Protein AF-A0A2K1K5T5-F1 (afdb_monomer)

Mean predicted aligned error: 4.14 Å

Solvent-accessible surface area (backbone atoms only — not comparable to full-atom values): 4371 Å² total; per-residue (Å²): 136,84,84,55,69,65,46,56,49,42,29,53,47,26,55,50,51,43,27,68,68,55,73,46,70,77,64,72,93,56,90,51,68,73,59,53,51,54,40,48,75,69,70,56,70,78,76,73,63,89,87,44,61,76,59,49,55,53,38,58,38,28,54,40,90,57,52,89,69,31,128

Nearest PDB structures (foldseek):
  5wnj-assembly1_A  TM=8.793E-01  e=9.028E-04  Mus musculus
  6npy-assembly1_B  TM=8.865E-01  e=2.002E-02  Homo sapiens
  8e1x-assembly1_A  TM=8.555E-01  e=3.176E-02  Homo sapiens
  6l8l-assembly2_B  TM=7.932E-01  e=2.606E-02  Gallus gallus
  5xfj-assembly1_A  TM=8.444E-01  e=7.006E-02  Homo sapiens

Structure (mmCIF, N/CA/C/O backbone):
data_AF-A0A2K1K5T5-F1
#
_entry.id   AF-A0A2K1K5T5-F1
#
loop_
_atom_site.group_PDB
_atom_site.id
_atom_site.type_symbol
_atom_site.label_atom_id
_atom_site.label_alt_id
_atom_site.label_comp_id
_atom_site.label_asym_id
_atom_site.label_entity_id
_atom_site.label_seq_id
_atom_site.pdbx_PDB_ins_code
_atom_site.Cartn_x
_atom_site.Cartn_y
_atom_site.Cartn_z
_atom_site.occupancy
_atom_site.B_iso_or_equiv
_atom_site.auth_seq_id
_atom_site.auth_comp_id
_atom_site.auth_asym_id
_atom_site.auth_atom_id
_atom_site.pdbx_PDB_model_num
ATOM 1 N N . MET A 1 1 ? 14.715 6.879 -17.268 1.00 52.53 1 MET A N 1
ATOM 2 C CA . MET A 1 1 ? 14.007 5.633 -16.920 1.00 52.53 1 MET A CA 1
ATOM 3 C C . MET A 1 1 ? 12.528 5.950 -16.971 1.00 52.53 1 MET A C 1
ATOM 5 O O . MET A 1 1 ? 12.090 6.824 -16.232 1.00 52.53 1 MET A O 1
ATOM 9 N N . THR A 1 2 ? 11.817 5.398 -17.945 1.00 57.16 2 THR A N 1
ATOM 10 C CA . THR A 1 2 ? 10.413 5.736 -18.204 1.00 57.16 2 THR A CA 1
ATOM 11 C C . THR A 1 2 ? 9.553 5.023 -17.170 1.00 57.16 2 THR A C 1
ATOM 13 O O . THR A 1 2 ? 9.648 3.808 -17.044 1.00 57.16 2 THR A O 1
ATOM 16 N N . MET A 1 3 ? 8.775 5.779 -16.399 1.00 66.19 3 MET A N 1
ATOM 17 C CA . MET A 1 3 ? 7.789 5.225 -15.471 1.00 66.19 3 MET A CA 1
ATOM 18 C C . MET A 1 3 ? 6.753 4.453 -16.289 1.00 66.19 3 MET A C 1
ATOM 20 O O . MET A 1 3 ? 6.170 5.025 -17.214 1.00 66.19 3 MET A O 1
ATOM 24 N N . CYS A 1 4 ? 6.559 3.170 -15.999 1.00 74.94 4 CYS A N 1
ATOM 25 C CA . CYS A 1 4 ? 5.545 2.390 -16.683 1.00 74.94 4 CYS A CA 1
ATOM 26 C C . CYS A 1 4 ? 4.186 2.679 -16.037 1.00 74.94 4 CYS A C 1
ATOM 28 O O . CYS A 1 4 ? 4.092 2.812 -14.817 1.00 74.94 4 CYS A O 1
ATOM 30 N N . LEU A 1 5 ? 3.123 2.797 -16.838 1.00 79.31 5 LEU A N 1
ATOM 31 C CA . LEU A 1 5 ? 1.767 2.995 -16.306 1.00 79.31 5 LEU A CA 1
ATOM 32 C C . LEU A 1 5 ? 1.365 1.847 -15.367 1.00 79.31 5 LEU A C 1
ATOM 34 O O . LEU A 1 5 ? 0.769 2.098 -14.322 1.00 79.31 5 LEU A O 1
ATOM 38 N N . PHE A 1 6 ? 1.810 0.624 -15.676 1.00 85.69 6 PHE A N 1
ATOM 39 C CA . PHE A 1 6 ? 1.570 -0.559 -14.853 1.00 85.69 6 PHE A CA 1
ATOM 40 C C . PHE A 1 6 ? 2.086 -0.401 -13.414 1.00 85.69 6 PHE A C 1
ATOM 42 O O . PHE A 1 6 ? 1.378 -0.762 -12.480 1.00 85.69 6 PHE A O 1
ATOM 49 N N . ASP A 1 7 ? 3.244 0.234 -13.198 1.00 86.75 7 ASP A N 1
ATOM 50 C CA . ASP A 1 7 ? 3.805 0.419 -11.848 1.00 86.75 7 ASP A CA 1
ATOM 51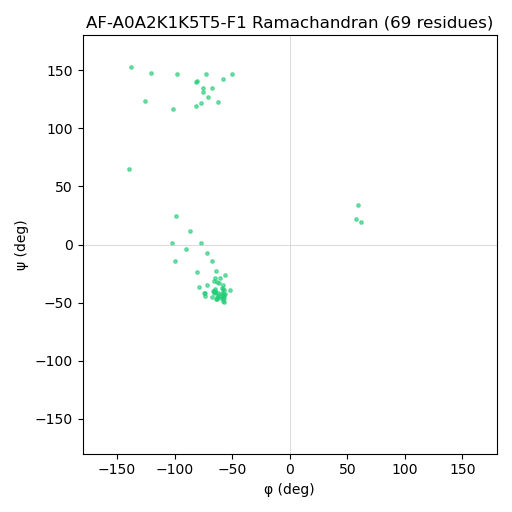 C C . ASP A 1 7 ? 2.909 1.314 -10.972 1.00 86.75 7 ASP A C 1
ATOM 53 O O . ASP A 1 7 ? 2.908 1.227 -9.738 1.00 86.75 7 ASP A O 1
ATOM 57 N N . VAL A 1 8 ? 2.170 2.233 -11.601 1.00 90.19 8 VAL A N 1
ATOM 58 C CA . VAL A 1 8 ? 1.218 3.137 -10.936 1.00 90.19 8 VAL A CA 1
ATOM 59 C C . VAL A 1 8 ? -0.087 2.402 -10.620 1.00 90.19 8 VAL A C 1
ATOM 61 O O . VAL A 1 8 ? -0.664 2.607 -9.546 1.00 90.19 8 VAL A O 1
ATOM 64 N N . ASP A 1 9 ? -0.512 1.503 -11.506 1.00 92.81 9 ASP A N 1
ATOM 65 C CA . ASP A 1 9 ? -1.673 0.639 -11.291 1.00 92.81 9 ASP A CA 1
ATOM 66 C C . ASP A 1 9 ? -1.419 -0.364 -10.160 1.00 92.81 9 ASP A C 1
ATOM 68 O O . ASP A 1 9 ? -2.283 -0.529 -9.302 1.00 92.81 9 ASP A O 1
ATOM 72 N N . VAL A 1 10 ? -0.215 -0.944 -10.069 1.00 94.50 10 VAL A N 1
ATOM 73 C CA . VAL A 1 10 ? 0.198 -1.826 -8.956 1.00 94.50 10 VAL A CA 1
ATOM 74 C C . VAL A 1 10 ? 0.083 -1.108 -7.608 1.00 94.50 10 VAL A C 1
ATOM 76 O O . VAL A 1 10 ? -0.461 -1.653 -6.646 1.00 94.50 10 VAL A O 1
ATOM 79 N N . TYR A 1 11 ? 0.504 0.159 -7.538 1.00 93.81 11 TYR A N 1
ATOM 80 C CA . TYR A 1 11 ? 0.332 0.964 -6.325 1.00 93.81 11 TYR A CA 1
ATOM 81 C C . TYR A 1 11 ? -1.148 1.176 -5.986 1.00 93.81 11 TYR A C 1
ATOM 83 O O . TYR A 1 11 ? -1.555 1.042 -4.832 1.00 93.81 11 TYR A O 1
ATOM 91 N N . SER A 1 12 ? -1.964 1.508 -6.986 1.00 93.38 12 SER A N 1
ATOM 92 C CA . SER A 1 1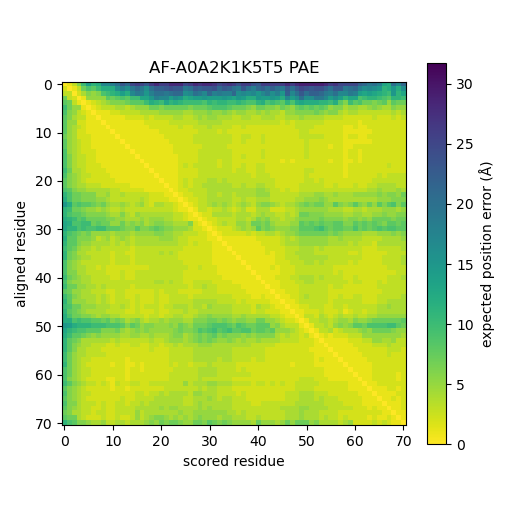2 ? -3.402 1.733 -6.800 1.00 93.38 12 SER A CA 1
ATOM 93 C C . SER A 1 12 ? -4.117 0.450 -6.365 1.00 93.38 12 SER A C 1
ATOM 95 O O . SER A 1 12 ? -4.970 0.485 -5.479 1.00 93.38 12 SER A O 1
ATOM 97 N N . PHE A 1 13 ? -3.707 -0.693 -6.914 1.00 94.38 13 PHE A N 1
ATOM 98 C CA . PHE A 1 13 ? -4.178 -2.014 -6.521 1.00 94.38 13 PHE A CA 1
ATOM 99 C C . PHE A 1 13 ? -3.863 -2.315 -5.051 1.00 94.38 13 PHE A C 1
ATOM 101 O O . PHE A 1 13 ? -4.756 -2.727 -4.318 1.00 94.38 13 PHE A O 1
ATOM 108 N N . ALA A 1 14 ? -2.653 -2.003 -4.577 1.00 94.69 14 ALA A N 1
ATOM 109 C CA . ALA A 1 14 ? -2.285 -2.145 -3.165 1.00 94.69 14 ALA A CA 1
ATOM 110 C C . ALA A 1 14 ? -3.219 -1.360 -2.226 1.00 94.69 14 ALA A C 1
ATOM 112 O O . ALA A 1 14 ? -3.652 -1.874 -1.192 1.00 94.69 14 ALA A O 1
ATOM 113 N N . MET A 1 15 ? -3.574 -0.127 -2.604 1.00 94.12 15 MET A N 1
ATOM 114 C CA . MET A 1 15 ? -4.506 0.709 -1.836 1.00 94.12 15 MET A CA 1
ATOM 115 C C . MET A 1 15 ? -5.918 0.105 -1.813 1.00 94.12 15 MET A C 1
ATOM 117 O O . MET A 1 15 ? -6.569 0.098 -0.767 1.00 94.12 15 MET A O 1
ATOM 121 N N . ILE A 1 16 ? -6.375 -0.455 -2.938 1.00 94.69 16 ILE A N 1
ATOM 122 C CA . ILE A 1 16 ? -7.655 -1.173 -3.024 1.00 94.69 16 ILE A CA 1
ATOM 123 C C . ILE A 1 16 ? -7.634 -2.423 -2.136 1.00 94.69 16 ILE A C 1
ATOM 125 O O . ILE A 1 16 ? -8.566 -2.624 -1.360 1.00 94.69 16 ILE A O 1
ATOM 129 N N . CYS A 1 17 ? -6.575 -3.236 -2.193 1.00 93.75 17 CYS A N 1
ATOM 130 C CA . CYS A 1 17 ? -6.420 -4.408 -1.331 1.00 93.75 17 CYS A CA 1
ATOM 131 C C . CYS A 1 17 ? -6.466 -4.022 0.147 1.00 93.75 17 CYS A C 1
ATOM 133 O O . CYS A 1 17 ? -7.205 -4.639 0.913 1.00 93.75 17 CYS A O 1
ATOM 135 N N . SER A 1 18 ? -5.746 -2.966 0.539 1.00 93.06 18 SER A N 1
ATOM 136 C CA . SER A 1 18 ? -5.791 -2.466 1.911 1.00 93.06 18 SER A CA 1
ATOM 137 C C . SER A 1 18 ? -7.213 -2.101 2.331 1.00 93.06 18 SER A C 1
ATOM 139 O O . SER A 1 18 ? -7.626 -2.524 3.405 1.00 93.06 18 SER A O 1
ATOM 141 N N . LYS A 1 19 ? -7.967 -1.379 1.491 1.00 93.06 19 LYS A N 1
ATOM 142 C CA . LYS A 1 19 ? -9.369 -1.020 1.761 1.00 93.06 19 LYS A CA 1
ATOM 143 C C . LYS A 1 19 ? -10.278 -2.244 1.875 1.00 93.06 19 LYS A C 1
ATOM 145 O O . LYS A 1 19 ? -11.142 -2.284 2.744 1.00 93.06 19 LYS A O 1
ATOM 150 N N . ILE A 1 20 ? -10.108 -3.247 1.012 1.00 92.94 20 ILE A N 1
ATOM 151 C CA . ILE A 1 20 ? -10.901 -4.487 1.059 1.00 92.94 20 ILE A CA 1
ATOM 152 C C . ILE A 1 20 ? -10.655 -5.231 2.377 1.00 92.94 20 ILE A C 1
ATOM 154 O O . ILE A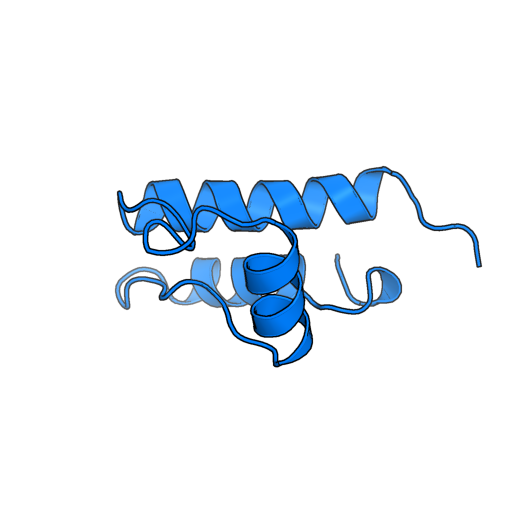 1 20 ? -11.603 -5.711 2.998 1.00 92.94 20 ILE A O 1
ATOM 158 N N . LEU A 1 21 ? -9.392 -5.311 2.803 1.00 91.50 21 LEU A N 1
ATOM 159 C CA . LEU A 1 21 ? -8.992 -6.038 4.005 1.00 91.50 21 LEU A CA 1
ATOM 160 C C . LEU A 1 21 ? -9.380 -5.311 5.296 1.00 91.50 21 LEU A C 1
ATOM 162 O O . LEU A 1 21 ? -9.890 -5.950 6.216 1.00 91.50 21 LEU A O 1
ATOM 166 N N . SER A 1 22 ? -9.157 -3.997 5.377 1.00 89.00 22 SER A N 1
ATOM 167 C CA . SER A 1 22 ? -9.490 -3.208 6.569 1.00 89.00 22 SER A CA 1
ATOM 168 C C . SER A 1 22 ? -10.971 -2.839 6.645 1.00 89.00 22 SER A C 1
ATOM 170 O O . SER A 1 22 ? -11.478 -2.601 7.736 1.00 89.00 22 SER A O 1
ATOM 172 N N . LYS A 1 23 ? -11.669 -2.801 5.501 1.00 90.00 23 LYS A N 1
ATOM 173 C CA . LYS A 1 23 ? -12.997 -2.182 5.335 1.00 90.00 23 LYS A CA 1
ATOM 174 C C . LYS A 1 23 ? -13.023 -0.693 5.708 1.00 90.00 23 LYS A C 1
ATOM 176 O O . LYS A 1 23 ? -14.091 -0.147 5.971 1.00 90.00 23 LYS A O 1
ATOM 181 N N . GLU 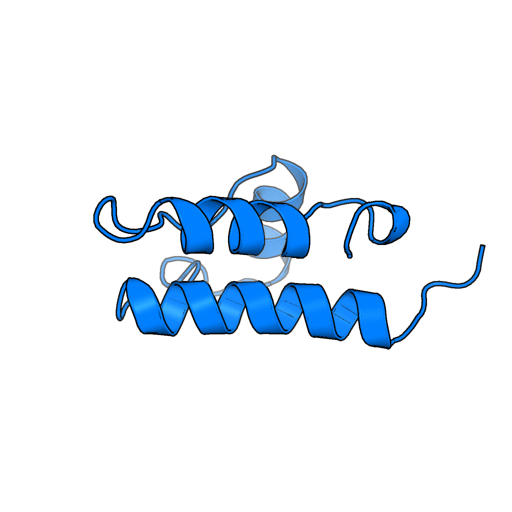A 1 24 ? -11.863 -0.043 5.690 1.00 89.25 24 GLU A N 1
ATOM 182 C CA . GLU A 1 24 ? -11.672 1.371 6.014 1.00 89.25 24 GLU A CA 1
ATOM 183 C C . GLU A 1 24 ? -11.082 2.112 4.811 1.00 89.25 24 GLU A C 1
ATOM 185 O O . GLU A 1 24 ? -10.300 1.555 4.031 1.00 89.25 24 GLU A O 1
ATOM 190 N N . ASP A 1 25 ? -11.443 3.385 4.658 1.00 87.00 25 ASP A N 1
ATOM 191 C CA . ASP A 1 25 ? -10.843 4.238 3.641 1.00 87.00 25 ASP A CA 1
ATOM 192 C C . ASP A 1 25 ? -9.433 4.667 4.057 1.00 87.00 25 ASP A C 1
ATOM 194 O O . ASP A 1 25 ? -9.165 5.073 5.185 1.00 87.00 25 ASP A O 1
ATOM 198 N N . SER A 1 26 ? -8.494 4.575 3.118 1.00 84.50 26 SER A N 1
ATOM 199 C CA . SER A 1 26 ? -7.123 5.018 3.360 1.00 84.50 26 SER A CA 1
ATOM 200 C C . SER A 1 26 ? -7.061 6.541 3.440 1.00 84.50 26 SER A C 1
ATOM 202 O O . SER A 1 26 ? -7.449 7.210 2.484 1.00 84.50 26 SER A O 1
ATOM 204 N N . PHE A 1 27 ? -6.479 7.075 4.519 1.00 86.69 27 PHE A N 1
ATOM 205 C CA . PHE A 1 27 ? -6.343 8.522 4.747 1.00 86.69 27 PHE A CA 1
ATOM 206 C C . PHE A 1 27 ? -7.691 9.268 4.790 1.00 86.69 27 PHE A C 1
ATOM 208 O O . PHE A 1 27 ? -7.774 10.416 4.349 1.00 86.69 27 PHE A O 1
ATOM 215 N N . ASP A 1 28 ? -8.737 8.625 5.313 1.00 87.06 28 ASP A N 1
ATOM 216 C CA . ASP A 1 28 ? -10.079 9.198 5.497 1.00 87.06 28 ASP A CA 1
ATOM 217 C C . ASP A 1 28 ? -10.086 10.495 6.332 1.00 87.06 28 ASP A C 1
ATOM 219 O O . ASP A 1 28 ? -10.921 11.379 6.132 1.00 87.06 28 ASP A O 1
ATOM 223 N N . ASP A 1 29 ? -9.093 10.664 7.205 1.00 88.56 29 ASP A N 1
ATOM 224 C CA . ASP A 1 29 ? -8.874 11.856 8.020 1.00 88.56 29 ASP A CA 1
ATOM 225 C C . ASP A 1 29 ? -8.378 13.085 7.225 1.00 88.56 29 ASP A C 1
ATOM 227 O O . ASP A 1 29 ? -8.301 1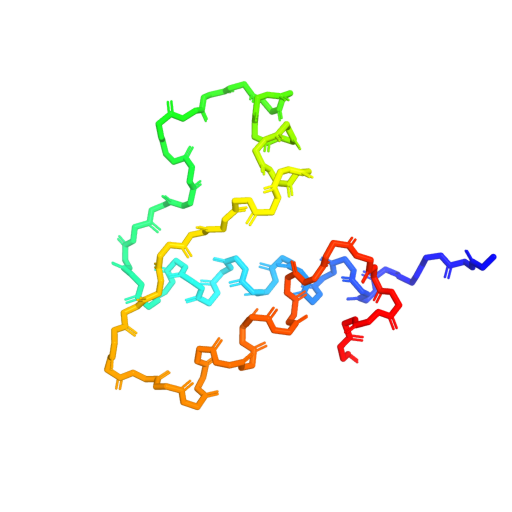4.197 7.761 1.00 88.56 29 ASP A O 1
ATOM 231 N N . ILE A 1 30 ? -8.044 12.934 5.935 1.00 88.75 30 ILE A N 1
ATOM 232 C CA . ILE A 1 30 ? -7.415 13.981 5.123 1.00 88.75 30 ILE A CA 1
ATOM 233 C C . ILE A 1 30 ? -8.187 14.261 3.841 1.00 88.75 30 ILE A C 1
ATOM 235 O O . ILE A 1 30 ? -8.297 13.437 2.945 1.00 88.75 30 ILE A O 1
ATOM 239 N N . HIS A 1 31 ? -8.567 15.525 3.677 1.00 87.19 31 HIS A N 1
ATOM 240 C CA . HIS A 1 31 ? -9.301 15.987 2.499 1.00 87.19 31 HIS A CA 1
ATOM 241 C C . HIS A 1 31 ? -8.392 16.674 1.461 1.00 87.19 31 HIS A C 1
ATOM 243 O O . HIS A 1 31 ? -8.783 16.890 0.317 1.00 87.19 31 HIS A O 1
ATOM 249 N N . GLU A 1 32 ? -7.156 17.027 1.835 1.00 94.56 32 GLU A N 1
ATOM 250 C CA . GLU A 1 32 ? -6.213 17.724 0.956 1.00 94.56 32 GLU A CA 1
ATOM 251 C C . GLU A 1 32 ? -5.171 16.761 0.366 1.00 94.56 32 GLU A C 1
ATOM 253 O O . GLU A 1 32 ? -4.298 16.252 1.074 1.00 94.56 32 GLU A O 1
ATOM 258 N N . ILE A 1 33 ? -5.173 16.603 -0.962 1.00 91.38 33 ILE A N 1
ATOM 259 C CA . ILE A 1 33 ? -4.232 15.736 -1.698 1.00 91.38 33 ILE A CA 1
ATOM 260 C C . ILE A 1 33 ? -2.766 16.037 -1.337 1.00 91.38 33 ILE A C 1
ATOM 262 O O . ILE A 1 33 ? -1.958 15.126 -1.152 1.00 91.38 33 ILE A O 1
ATOM 266 N N . LYS A 1 34 ? -2.398 17.315 -1.162 1.00 94.75 34 LYS A N 1
ATOM 267 C CA . LYS A 1 34 ? -1.027 17.710 -0.785 1.00 94.75 34 LYS A CA 1
ATOM 268 C C . LYS A 1 34 ? -0.596 17.139 0.570 1.00 94.75 34 LYS A C 1
ATOM 270 O O . LYS A 1 34 ? 0.588 16.850 0.754 1.00 94.75 34 LYS A O 1
ATOM 275 N N . ARG A 1 35 ? -1.521 16.981 1.520 1.00 95.12 35 ARG A N 1
ATOM 276 C CA . ARG A 1 35 ? -1.246 16.379 2.832 1.00 95.12 35 ARG A CA 1
ATOM 277 C C . ARG A 1 35 ? -1.080 14.866 2.724 1.00 95.12 35 ARG A C 1
ATOM 279 O O . ARG A 1 35 ? -0.115 14.350 3.287 1.00 95.12 35 ARG A O 1
ATOM 286 N N . ILE A 1 36 ? -1.920 14.196 1.933 1.00 92.56 36 ILE A N 1
ATOM 287 C CA . ILE A 1 36 ? -1.783 12.761 1.630 1.00 92.56 36 ILE A CA 1
ATOM 288 C C . ILE A 1 36 ? -0.399 12.487 1.021 1.00 92.56 36 ILE A C 1
ATOM 290 O O . ILE A 1 36 ? 0.363 11.663 1.525 1.00 92.56 36 ILE A O 1
ATOM 294 N N . LEU A 1 37 ? 0.004 13.269 0.013 1.00 92.75 37 LEU A N 1
ATOM 295 C CA . LEU A 1 37 ? 1.320 13.141 -0.622 1.00 92.75 37 LEU A CA 1
ATOM 296 C C . LEU A 1 37 ? 2.485 13.331 0.362 1.00 92.75 37 LEU A C 1
ATOM 298 O O . LEU A 1 37 ? 3.498 12.638 0.257 1.00 92.75 37 LEU A O 1
ATOM 302 N N . LYS A 1 38 ? 2.368 14.252 1.330 1.00 95.06 38 LYS A N 1
ATOM 303 C CA . LYS A 1 38 ? 3.390 14.440 2.375 1.00 95.06 38 LYS A CA 1
ATOM 304 C C . LYS A 1 38 ? 3.520 13.212 3.278 1.00 95.06 38 LYS A C 1
ATOM 306 O O . LYS A 1 38 ? 4.644 12.859 3.620 1.00 95.06 38 LYS A O 1
ATOM 311 N N . ARG A 1 39 ? 2.410 12.570 3.651 1.00 93.56 39 ARG A N 1
ATOM 312 C CA . ARG A 1 39 ? 2.410 11.343 4.465 1.00 93.56 39 ARG A CA 1
ATOM 313 C C . ARG A 1 39 ? 2.994 10.155 3.701 1.00 93.56 39 ARG A C 1
ATOM 315 O O . ARG A 1 39 ? 3.913 9.507 4.197 1.00 93.56 39 ARG A O 1
ATOM 322 N N . ILE A 1 40 ? 2.592 9.965 2.442 1.00 93.19 40 ILE A N 1
ATOM 323 C CA . ILE A 1 40 ? 3.147 8.916 1.569 1.00 93.19 40 ILE A CA 1
ATOM 324 C C . ILE A 1 40 ? 4.670 9.055 1.426 1.00 93.19 40 ILE A C 1
ATOM 326 O O . ILE A 1 40 ? 5.387 8.057 1.543 1.00 93.19 40 ILE A O 1
ATOM 330 N N . LYS A 1 41 ? 5.174 10.285 1.230 1.00 93.12 41 LYS A N 1
ATOM 331 C CA . LYS A 1 41 ? 6.618 10.587 1.160 1.00 93.12 41 LYS A CA 1
ATOM 332 C C . LYS A 1 41 ? 7.368 10.317 2.468 1.00 93.12 41 LYS A C 1
ATOM 334 O O . LYS A 1 41 ? 8.573 10.105 2.427 1.00 93.12 41 LYS A O 1
ATOM 339 N N . LYS A 1 42 ? 6.676 10.307 3.610 1.00 94.50 42 LYS A N 1
ATOM 340 C CA . LYS A 1 42 ? 7.217 9.901 4.919 1.00 94.50 42 LYS A CA 1
ATOM 341 C C . LYS A 1 42 ? 7.110 8.391 5.170 1.00 94.50 42 LYS A C 1
ATOM 343 O O . LYS A 1 42 ? 7.314 7.958 6.296 1.00 94.50 42 LYS A O 1
ATOM 348 N N . ASN A 1 43 ? 6.793 7.601 4.141 1.00 91.31 43 ASN A N 1
ATOM 349 C CA . ASN A 1 43 ? 6.520 6.165 4.233 1.00 91.31 43 ASN A CA 1
ATOM 350 C C . ASN A 1 43 ? 5.315 5.790 5.108 1.00 91.31 43 ASN A C 1
ATOM 352 O O . ASN A 1 43 ? 5.173 4.630 5.481 1.00 91.31 43 ASN A O 1
ATOM 356 N N . GLU A 1 44 ? 4.399 6.722 5.380 1.00 93.25 44 GLU A N 1
ATOM 357 C CA . GLU A 1 44 ? 3.129 6.362 6.010 1.00 93.25 44 GLU A CA 1
ATOM 358 C C . GLU A 1 44 ? 2.290 5.527 5.036 1.00 93.25 44 GLU A C 1
ATOM 360 O O . GLU A 1 44 ? 2.202 5.846 3.842 1.00 93.25 44 GLU A O 1
ATOM 365 N N . ARG A 1 45 ? 1.704 4.442 5.539 1.00 92.75 45 ARG A N 1
ATOM 366 C CA . ARG A 1 45 ? 0.847 3.517 4.797 1.00 92.75 45 ARG A CA 1
ATOM 367 C C . ARG A 1 45 ? -0.357 3.123 5.659 1.00 92.75 45 ARG A C 1
ATOM 369 O O . ARG A 1 45 ? -0.235 3.146 6.886 1.00 92.75 45 ARG A O 1
ATOM 376 N N . PRO A 1 46 ? -1.495 2.771 5.039 1.00 90.44 46 PRO A N 1
ATOM 377 C CA . PRO A 1 46 ? -2.628 2.173 5.736 1.00 90.44 46 PRO A CA 1
ATOM 378 C C . PRO A 1 46 ? -2.226 0.988 6.621 1.00 90.44 46 PRO A C 1
ATOM 380 O O . PRO A 1 46 ? -1.313 0.227 6.291 1.00 90.44 46 PRO A O 1
ATOM 383 N N . LYS A 1 47 ? -2.924 0.816 7.746 1.00 88.56 47 LYS A N 1
ATOM 384 C CA . LYS A 1 47 ? -2.737 -0.355 8.606 1.00 88.56 47 LYS A CA 1
ATOM 385 C C . LYS A 1 47 ? -3.408 -1.564 7.963 1.00 88.56 47 LYS A C 1
ATOM 387 O O . LYS A 1 47 ? -4.569 -1.494 7.572 1.00 88.56 47 LYS A O 1
ATOM 392 N N . LEU A 1 48 ? -2.676 -2.669 7.889 1.00 90.81 48 LEU A N 1
ATOM 393 C CA . LEU A 1 48 ? -3.196 -3.943 7.406 1.00 90.81 48 LEU A CA 1
ATOM 394 C C . LEU A 1 48 ? -3.602 -4.829 8.592 1.00 90.81 48 LEU A C 1
ATOM 396 O O . LEU A 1 48 ? -2.967 -4.754 9.650 1.00 90.81 48 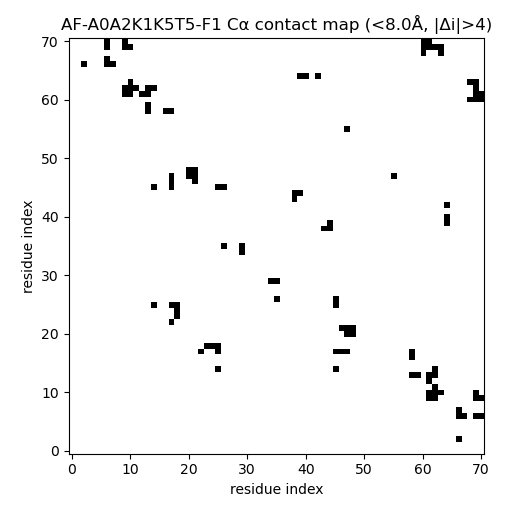LEU A O 1
ATOM 400 N N . PRO A 1 49 ? -4.649 -5.656 8.450 1.00 89.56 49 PRO A N 1
ATOM 401 C CA . PRO A 1 49 ? -5.081 -6.538 9.524 1.00 89.56 49 PRO A CA 1
ATOM 402 C C . PRO A 1 49 ?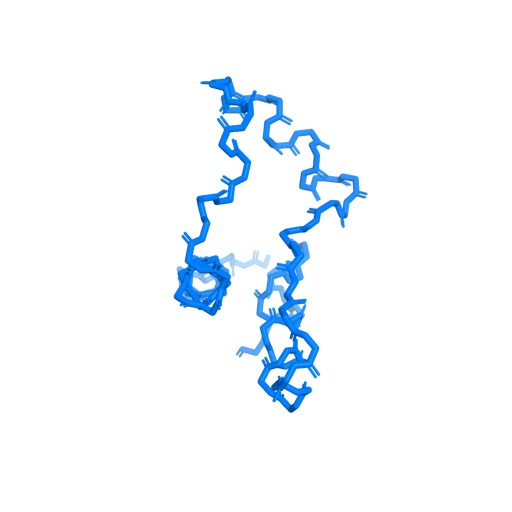 -4.090 -7.696 9.711 1.00 89.56 49 PRO A C 1
ATOM 404 O O . PRO A 1 49 ? -3.495 -8.187 8.757 1.00 89.56 49 PRO A O 1
ATOM 407 N N . SER A 1 50 ? -3.914 -8.174 10.942 1.00 86.88 50 SER A N 1
ATOM 408 C CA . SER A 1 50 ? -2.917 -9.205 11.285 1.00 86.88 50 SER A CA 1
ATOM 409 C C . SER A 1 50 ? -3.299 -10.638 10.886 1.00 86.88 50 SER A C 1
ATOM 411 O O . SER A 1 50 ? -2.563 -11.576 11.178 1.00 86.88 50 SER A O 1
ATOM 413 N N . ASN A 1 51 ? -4.454 -10.841 10.251 1.00 88.19 51 ASN A N 1
ATOM 414 C CA . ASN A 1 51 ? -4.997 -12.164 9.938 1.00 88.19 51 ASN A CA 1
ATOM 415 C C . ASN A 1 51 ? -4.559 -12.720 8.568 1.00 88.19 51 ASN A C 1
ATOM 417 O O . ASN A 1 51 ? -4.916 -13.852 8.248 1.00 88.19 51 ASN A O 1
ATOM 421 N N . CYS A 1 52 ? -3.815 -11.953 7.762 1.00 87.38 52 CYS A N 1
ATOM 422 C CA . CYS A 1 52 ? -3.407 -12.335 6.402 1.00 87.38 52 CYS A CA 1
ATOM 423 C C . CYS A 1 52 ? -1.955 -11.924 6.094 1.00 87.38 52 CYS A C 1
ATOM 425 O O . CYS A 1 52 ? -1.715 -11.087 5.227 1.00 87.38 52 CYS A O 1
ATOM 427 N N . ASN A 1 53 ? -0.982 -12.503 6.804 1.00 89.44 53 ASN A N 1
ATOM 428 C CA . ASN A 1 53 ? 0.428 -12.095 6.714 1.00 89.44 53 ASN A CA 1
ATOM 429 C C . ASN A 1 53 ? 1.015 -12.198 5.297 1.00 89.44 53 ASN A C 1
ATOM 431 O O . ASN A 1 53 ? 1.559 -11.209 4.817 1.00 89.44 53 ASN A O 1
ATOM 435 N N . ASP A 1 54 ? 0.822 -13.322 4.602 1.00 90.44 54 ASP A N 1
ATOM 436 C CA . ASP A 1 54 ? 1.367 -13.522 3.249 1.00 90.44 54 ASP A CA 1
ATOM 437 C C . ASP A 1 54 ? 0.867 -12.452 2.262 1.00 90.44 54 ASP A C 1
ATOM 439 O O . ASP A 1 54 ? 1.622 -11.897 1.465 1.00 90.44 54 ASP A O 1
ATOM 443 N N . LEU A 1 55 ? -0.423 -12.104 2.347 1.00 91.19 55 LEU A N 1
ATOM 444 C CA . LEU A 1 55 ? -1.008 -11.058 1.509 1.00 91.19 55 LEU A CA 1
ATOM 445 C C . LEU A 1 55 ? -0.525 -9.664 1.932 1.00 91.19 55 LEU A C 1
ATOM 447 O O . LEU A 1 55 ? -0.336 -8.795 1.083 1.00 91.19 55 LEU A O 1
ATOM 451 N N . ASN A 1 56 ? -0.303 -9.442 3.228 1.00 93.19 56 ASN A N 1
ATOM 452 C CA . ASN A 1 56 ? 0.204 -8.171 3.732 1.00 93.19 56 ASN A CA 1
ATOM 453 C C . ASN A 1 56 ? 1.620 -7.880 3.240 1.00 93.19 56 ASN A C 1
ATOM 455 O O . ASN A 1 56 ? 1.902 -6.736 2.891 1.00 93.19 56 ASN A O 1
ATOM 459 N N . GLU A 1 57 ? 2.491 -8.887 3.203 1.00 93.00 57 GLU A N 1
ATOM 460 C CA . GLU A 1 57 ? 3.842 -8.758 2.651 1.00 93.00 57 GLU A CA 1
ATOM 461 C C . GLU A 1 57 ? 3.782 -8.336 1.178 1.00 93.00 57 GLU A C 1
ATOM 463 O O . GLU A 1 57 ? 4.410 -7.350 0.791 1.00 93.00 57 GLU A O 1
ATOM 468 N N . LEU A 1 58 ? 2.916 -8.978 0.388 1.00 93.25 58 LEU A N 1
ATOM 469 C CA . LEU A 1 58 ? 2.726 -8.644 -1.023 1.00 93.25 58 LEU A CA 1
ATOM 470 C C . LEU A 1 58 ? 2.192 -7.213 -1.230 1.00 93.25 58 LEU A C 1
ATOM 472 O O . LEU A 1 58 ? 2.738 -6.440 -2.018 1.00 93.25 58 LEU A O 1
ATOM 476 N N . ILE A 1 59 ? 1.158 -6.817 -0.477 1.00 94.62 59 ILE A N 1
ATOM 477 C CA . ILE A 1 59 ? 0.628 -5.441 -0.503 1.00 94.62 59 ILE A CA 1
ATOM 478 C C . ILE A 1 59 ? 1.732 -4.442 -0.139 1.00 94.62 59 ILE A C 1
ATOM 480 O O . ILE A 1 59 ? 1.821 -3.362 -0.734 1.00 94.62 59 ILE A O 1
ATOM 484 N N . GLN A 1 60 ? 2.599 -4.805 0.813 1.00 93.56 60 GLN A N 1
ATOM 485 C CA . GLN A 1 60 ? 3.698 -3.952 1.236 1.00 93.56 60 GLN A CA 1
ATOM 486 C C . GLN A 1 60 ? 4.754 -3.715 0.154 1.00 93.56 60 GLN A C 1
ATOM 488 O O . GLN A 1 60 ? 5.346 -2.631 0.092 1.00 93.56 60 GLN A O 1
ATOM 493 N N . GLU A 1 61 ? 4.965 -4.684 -0.726 1.00 94.06 61 GLU A N 1
ATOM 494 C CA . GLU A 1 61 ? 5.840 -4.542 -1.886 1.00 94.06 61 GLU A CA 1
ATOM 495 C C . GLU A 1 61 ? 5.213 -3.664 -2.974 1.00 94.06 61 GLU A C 1
ATOM 497 O O . GLU A 1 61 ? 5.878 -2.773 -3.514 1.00 94.06 61 GLU A O 1
ATOM 502 N N . PHE A 1 62 ? 3.916 -3.835 -3.232 1.00 94.94 62 PHE A N 1
ATOM 503 C CA . PHE A 1 62 ? 3.196 -3.124 -4.290 1.00 94.94 62 PHE A CA 1
ATOM 504 C C . PHE A 1 62 ? 3.146 -1.601 -4.082 1.00 94.94 62 PHE A C 1
ATOM 506 O O . PHE A 1 62 ? 3.204 -0.834 -5.043 1.00 94.94 62 PHE A O 1
ATOM 513 N N . TRP A 1 63 ? 3.102 -1.119 -2.834 1.00 93.44 63 TRP A N 1
ATOM 514 C CA . TRP A 1 63 ? 3.058 0.322 -2.536 1.00 93.44 63 TRP A CA 1
ATOM 515 C C . TRP A 1 63 ? 4.416 0.951 -2.164 1.00 93.44 63 TRP A C 1
ATOM 517 O O . TRP A 1 63 ? 4.481 1.979 -1.464 1.00 93.44 63 TRP A O 1
ATOM 527 N N . ARG A 1 64 ? 5.533 0.356 -2.611 1.00 93.81 64 ARG A N 1
ATOM 528 C CA . ARG A 1 64 ? 6.874 0.955 -2.465 1.00 93.81 64 ARG A CA 1
ATOM 529 C C . ARG A 1 64 ? 6.935 2.329 -3.129 1.00 93.81 64 ARG A C 1
ATOM 531 O O . ARG A 1 64 ? 6.322 2.572 -4.167 1.00 93.81 64 ARG A O 1
ATOM 538 N N . LEU A 1 65 ? 7.659 3.272 -2.520 1.00 91.75 65 LEU A N 1
ATOM 539 C CA . LEU A 1 65 ? 7.687 4.657 -3.010 1.00 91.75 65 LEU A CA 1
ATOM 540 C C . LEU A 1 65 ? 8.347 4.764 -4.392 1.00 91.75 65 LEU A C 1
ATOM 542 O O . LEU A 1 65 ? 7.841 5.480 -5.253 1.00 91.75 65 LEU A O 1
ATOM 546 N N . ASN A 1 66 ? 9.444 4.035 -4.602 1.00 90.62 66 ASN A N 1
ATOM 547 C CA . ASN A 1 66 ? 10.085 3.928 -5.906 1.00 90.62 66 ASN A CA 1
ATOM 548 C C . ASN A 1 66 ? 9.338 2.884 -6.761 1.00 90.62 66 ASN A C 1
ATOM 550 O O . ASN A 1 66 ? 9.301 1.722 -6.350 1.00 90.62 66 ASN A O 1
ATOM 554 N N . PRO A 1 67 ? 8.771 3.267 -7.921 1.00 89.44 67 PRO A N 1
ATOM 555 C CA . PRO A 1 67 ? 8.050 2.345 -8.797 1.00 89.44 67 PRO A CA 1
ATOM 556 C C . PRO A 1 67 ? 8.916 1.188 -9.307 1.00 89.44 67 PRO A C 1
ATOM 558 O O . PRO A 1 67 ? 8.405 0.094 -9.457 1.00 89.44 67 PRO A O 1
ATOM 561 N N . LEU A 1 68 ? 10.232 1.378 -9.457 1.00 88.50 68 LEU A N 1
ATOM 562 C CA . LEU A 1 68 ? 11.156 0.338 -9.944 1.00 88.50 68 LEU A CA 1
ATOM 563 C C . LEU A 1 68 ? 11.334 -0.846 -8.989 1.00 88.50 68 LEU A C 1
ATOM 565 O O . LEU A 1 68 ? 11.952 -1.842 -9.349 1.00 88.50 68 LEU A O 1
ATOM 569 N N . TYR A 1 69 ? 10.892 -0.695 -7.741 1.00 89.38 69 TYR A N 1
ATOM 570 C CA . TYR A 1 69 ? 10.948 -1.753 -6.737 1.00 89.38 69 TYR A CA 1
ATOM 571 C C . TYR A 1 69 ? 9.595 -2.419 -6.519 1.00 89.38 69 TYR A C 1
ATOM 573 O O . TYR A 1 69 ? 9.492 -3.261 -5.629 1.00 89.38 69 TYR A O 1
ATOM 581 N N . ARG A 1 70 ? 8.567 -1.998 -7.259 1.00 90.50 70 ARG A N 1
ATOM 582 C CA . ARG A 1 70 ? 7.282 -2.683 -7.277 1.00 90.50 70 ARG A CA 1
ATOM 583 C C . ARG A 1 70 ? 7.412 -3.888 -8.224 1.00 90.50 70 ARG A C 1
ATOM 585 O O . ARG A 1 70 ? 8.121 -3.759 -9.223 1.00 90.50 70 ARG A O 1
ATOM 592 N N . PRO A 1 71 ? 6.812 -5.035 -7.881 1.00 85.81 71 PRO A N 1
ATOM 593 C CA . PRO A 1 71 ? 6.630 -6.160 -8.799 1.00 85.81 71 PRO A CA 1
ATOM 594 C C . PRO A 1 71 ? 5.851 -5.742 -10.048 1.00 85.81 71 PRO A C 1
ATOM 596 O O . PRO A 1 71 ? 6.209 -6.237 -11.139 1.00 85.81 71 PRO A O 1
#

Secondary structure (DSSP, 8-state):
-PPPHHHHHHHHHHHHHHHHHH-S-TTTT---HHHHHHHHHTT--PPPPTT-HHHHHHHHHHT-SSGGG--

pLDDT: mean 89.55, std 7.52, range [52.53, 95.12]

Organism: Physcomitrium patens (NCBI:txid3218)

Foldseek 3Di:
DDQDVVLVVLQVVLQVVQCVQVVDHWPPVDDDPVVVVVCVVVVDDRDGDPPCVVVVVLSSQSNDPDSVSRD

InterPro domains:
  I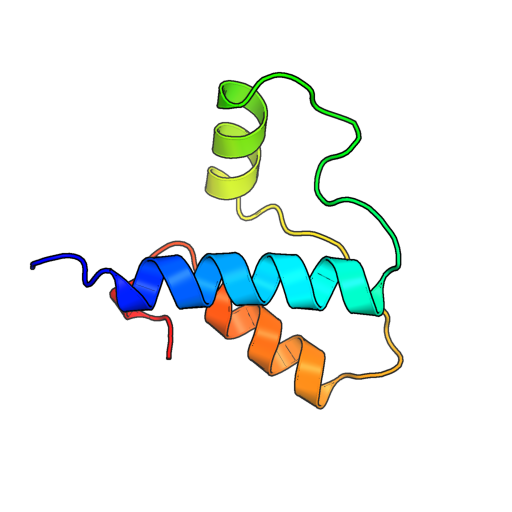PR000719 Protein kinase domain [PS50011] (1-71)
  IPR001245 Serine-threonine/tyrosine-protein kinase, catalytic domain [PF07714] (7-71)
  IPR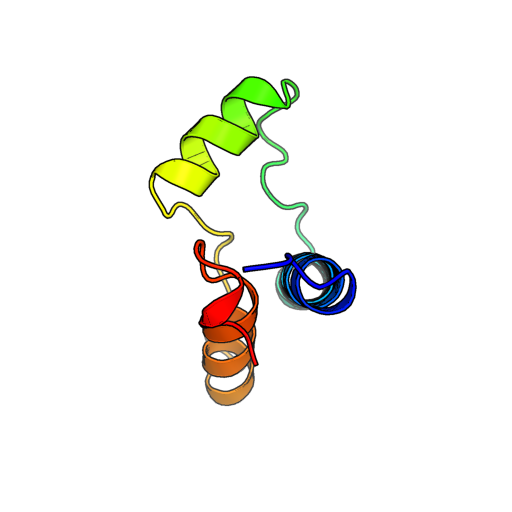011009 Protein kinase-like domain superfamily [SSF56112] (8-71)

Sequence (71 aa):
MTMCLFDVDVYSFAMICSKILSKEDSFDDIHEIKRILKRIKKNERPKLPSNCNDLNELIQEFWRLNPLYRP

Radius of gyration: 12.36 Å; Cα contacts (8 Å, |Δi|>4): 58; chains: 1; bounding box: 27×31×30 Å